Protein AF-A0A9C9GL41-F1 (afdb_monomer)

Foldseek 3Di:
DDDDPVVVVVVVVVVVVVVVVVVPDQPALVSLLCCLVPVPHHDDDCLPDDLVCLLVVLVCCCPPVVSVVPAPPVNSVSNSVVCSVVNPD

Sequence (89 aa):
MKTKPYVLIVFAVIISLLAVNFLNQPRTPAELYKNRCGHCHDLPDLSAYKVHEIDPLIDFMRHHNGAKRIISAQEANVISAYLKKTLFN

Nearest PDB structures (foldseek):
  2fwt-assembly1_A  TM=7.478E-01  e=1.508E+00  Cereibacter sphaeroides

Secondary structure (DSSP, 8-state):
-PPPHHHHHHHHHHHHHHHHHHHTS--SHHHHHHHHHTSSSPPPP-TT--GGGHHHHHHHHHHTSSGGGT--HHHHHHHHHHHHHHHH-

Structure (mmCIF, N/CA/C/O backbone):
data_AF-A0A9C9GL41-F1
#
_entry.id   AF-A0A9C9GL41-F1
#
loop_
_atom_site.group_PDB
_atom_site.id
_atom_site.type_symbol
_atom_site.label_atom_id
_atom_site.label_alt_id
_atom_site.label_comp_id
_atom_site.label_asym_id
_atom_site.label_entity_id
_atom_site.label_seq_id
_atom_site.pdbx_PDB_ins_code
_atom_site.Cartn_x
_atom_site.Cartn_y
_atom_site.Cartn_z
_atom_site.occupancy
_atom_site.B_iso_or_equiv
_atom_site.auth_seq_id
_atom_site.auth_comp_id
_atom_site.auth_asym_id
_atom_site.auth_atom_id
_atom_site.pdbx_PDB_model_num
ATOM 1 N N . MET A 1 1 ? -26.867 10.201 41.295 1.00 65.75 1 MET A N 1
ATOM 2 C CA . MET A 1 1 ? -27.562 9.815 40.042 1.00 65.75 1 MET A CA 1
ATOM 3 C C . MET A 1 1 ? -27.322 8.327 39.798 1.00 65.75 1 MET A C 1
ATOM 5 O O . MET A 1 1 ? -26.166 7.935 39.761 1.00 65.75 1 MET A O 1
ATOM 9 N N . LYS A 1 2 ? -28.364 7.484 39.712 1.00 77.44 2 LYS A N 1
ATOM 10 C CA . LYS A 1 2 ? -28.214 6.055 39.363 1.00 77.44 2 LYS A CA 1
ATOM 11 C C . LYS A 1 2 ? -28.091 5.930 37.842 1.00 77.44 2 LYS A C 1
ATOM 13 O O . LYS A 1 2 ? -29.010 6.325 37.127 1.00 77.44 2 LYS A O 1
ATOM 18 N N . THR A 1 3 ? -26.969 5.416 37.350 1.00 75.19 3 THR A N 1
ATOM 19 C CA . THR A 1 3 ? -26.805 5.073 35.933 1.00 75.19 3 THR A CA 1
ATOM 20 C C . THR A 1 3 ? -27.699 3.884 35.597 1.00 75.19 3 THR A C 1
ATOM 22 O O . THR A 1 3 ? -27.806 2.921 36.356 1.00 75.19 3 THR A O 1
ATOM 25 N N . LYS A 1 4 ? -28.408 3.974 34.473 1.00 87.12 4 LYS A N 1
ATOM 26 C CA . LYS A 1 4 ? -29.308 2.912 34.021 1.00 87.12 4 LYS A CA 1
ATOM 27 C C . LYS A 1 4 ? -28.482 1.809 33.338 1.00 87.12 4 LYS A C 1
ATOM 29 O O . LYS A 1 4 ? -27.552 2.139 32.601 1.00 87.12 4 LYS A O 1
ATOM 34 N N . PRO A 1 5 ? -28.806 0.520 33.538 1.00 85.06 5 PRO A N 1
ATOM 35 C CA . PRO A 1 5 ? -27.959 -0.605 33.121 1.00 85.06 5 PRO A CA 1
ATOM 36 C C . PRO A 1 5 ? -27.680 -0.653 31.610 1.00 85.06 5 PRO A C 1
ATOM 38 O O . PRO A 1 5 ? -26.593 -1.049 31.200 1.00 85.06 5 PRO A O 1
ATOM 41 N N . TYR A 1 6 ? -28.602 -0.168 30.773 1.00 90.56 6 TYR A N 1
ATOM 42 C CA . TYR A 1 6 ? -28.395 -0.101 29.322 1.00 90.56 6 TYR A CA 1
ATOM 43 C C . TYR A 1 6 ? -27.257 0.842 28.908 1.00 90.56 6 TYR A C 1
ATOM 45 O O . TYR A 1 6 ? -26.639 0.626 27.872 1.00 90.56 6 TYR A O 1
ATOM 53 N N . VAL A 1 7 ? -26.941 1.864 29.712 1.00 89.25 7 VAL A N 1
ATOM 54 C CA . VAL A 1 7 ? -25.844 2.796 29.414 1.00 89.25 7 VAL A CA 1
ATOM 55 C C . VAL A 1 7 ? -24.506 2.058 29.463 1.00 89.25 7 VAL A C 1
ATOM 57 O O . VAL A 1 7 ? -23.688 2.215 28.564 1.00 89.25 7 VAL A O 1
ATOM 60 N N . LEU A 1 8 ? -24.312 1.191 30.461 1.00 89.69 8 LEU A N 1
ATOM 61 C CA . LEU A 1 8 ? -23.095 0.385 30.596 1.00 89.69 8 LEU A CA 1
ATOM 62 C C . LEU A 1 8 ? -22.943 -0.621 29.448 1.00 89.69 8 L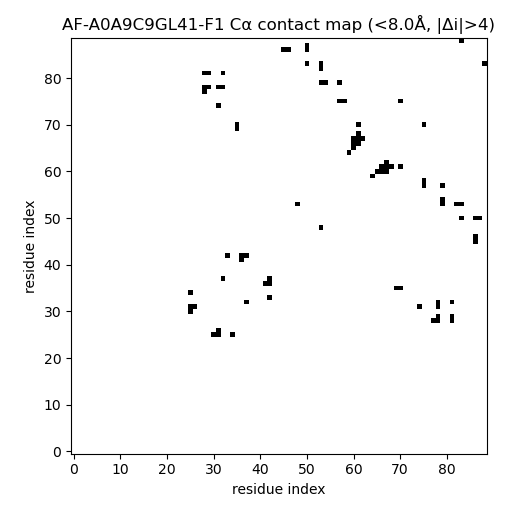EU A C 1
ATOM 64 O O . LEU A 1 8 ? -21.843 -0.785 28.927 1.00 89.69 8 LEU A O 1
ATOM 68 N N . ILE A 1 9 ? -24.045 -1.243 29.016 1.00 92.94 9 ILE A N 1
ATOM 69 C CA . ILE A 1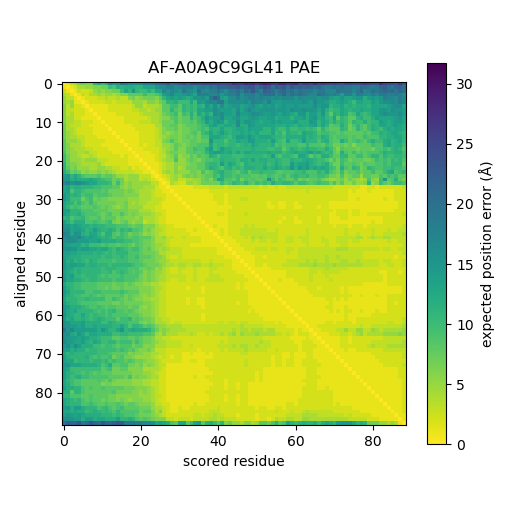 9 ? -24.044 -2.185 27.886 1.00 92.94 9 ILE A CA 1
ATOM 70 C C . ILE A 1 9 ? -23.659 -1.468 26.588 1.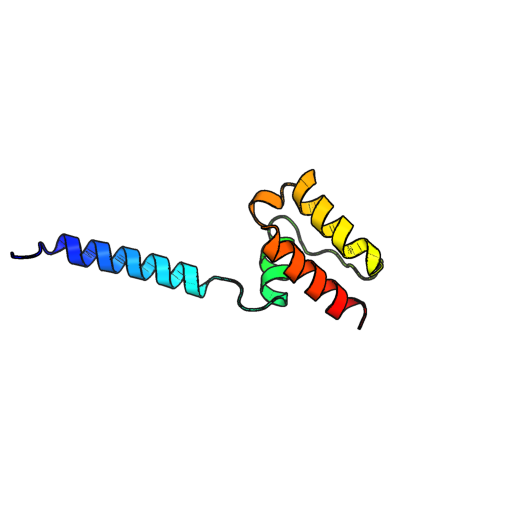00 92.94 9 ILE A C 1
ATOM 72 O O . ILE A 1 9 ? -22.797 -1.949 25.857 1.00 92.94 9 ILE A O 1
ATOM 76 N N . VAL A 1 10 ? -24.246 -0.297 26.316 1.00 93.50 10 VAL A N 1
ATOM 77 C CA . VAL A 1 10 ? -23.919 0.492 25.118 1.00 93.50 10 VAL A CA 1
ATOM 78 C C . VAL A 1 10 ? -22.440 0.884 25.108 1.00 93.50 10 VAL A C 1
ATOM 80 O O . VAL A 1 10 ? -21.777 0.711 24.087 1.00 93.50 10 VAL A O 1
ATOM 83 N N . PHE A 1 11 ? -21.893 1.342 26.239 1.00 94.38 11 PHE A N 1
ATOM 84 C CA . PHE A 1 11 ? -20.463 1.649 26.330 1.00 94.38 11 PHE A CA 1
ATOM 85 C C . PHE A 1 11 ? -19.584 0.422 26.078 1.00 94.38 11 PHE A C 1
ATOM 87 O O . PHE A 1 11 ? -18.623 0.523 25.319 1.00 94.38 11 PHE A O 1
ATOM 94 N N . ALA A 1 12 ? -19.923 -0.732 26.657 1.00 93.06 12 ALA A N 1
ATOM 95 C CA . ALA A 1 12 ? -19.175 -1.965 26.430 1.00 93.06 12 ALA A CA 1
ATOM 96 C C . ALA A 1 12 ? -19.162 -2.35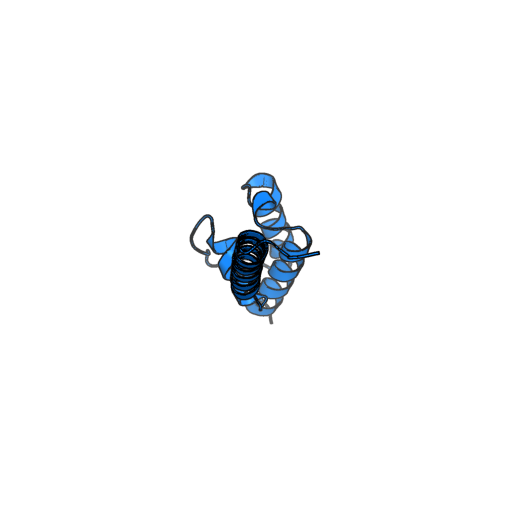6 24.941 1.00 93.06 12 ALA A C 1
ATOM 98 O O . ALA A 1 12 ? -18.097 -2.633 24.398 1.00 93.06 12 ALA A O 1
ATOM 99 N N . VAL A 1 13 ? -20.312 -2.284 24.257 1.00 93.00 13 VAL A N 1
ATOM 100 C CA . VAL A 1 13 ? -20.413 -2.575 22.815 1.00 93.00 13 VAL A CA 1
ATOM 101 C C . VAL A 1 13 ? -19.556 -1.614 21.988 1.00 93.00 13 VAL A C 1
ATOM 103 O O . VAL A 1 13 ? -18.805 -2.059 21.121 1.00 93.00 13 VAL A O 1
ATOM 106 N N . ILE A 1 14 ? -19.616 -0.308 22.266 1.00 94.88 14 ILE A N 1
ATOM 107 C CA . ILE A 1 14 ? -18.814 0.692 21.543 1.00 94.88 14 ILE A CA 1
ATOM 108 C C . ILE A 1 14 ? -17.316 0.433 21.744 1.00 94.88 14 ILE A C 1
ATOM 110 O O . ILE A 1 14 ? -16.562 0.424 20.773 1.00 94.88 14 ILE A O 1
ATOM 114 N N . ILE A 1 15 ? -16.883 0.177 22.982 1.00 93.75 15 ILE A N 1
ATOM 115 C CA . ILE A 1 15 ? -15.477 -0.113 23.292 1.00 93.75 15 ILE A CA 1
ATOM 116 C C . ILE A 1 15 ? -15.013 -1.374 22.556 1.00 93.75 15 ILE A C 1
ATOM 118 O O . ILE A 1 15 ? -13.941 -1.363 21.953 1.00 93.75 15 ILE A O 1
ATOM 122 N N . SER A 1 16 ? -15.822 -2.437 22.542 1.00 92.50 16 SER A N 1
ATOM 123 C CA . SER A 1 16 ? -15.497 -3.664 21.810 1.00 92.50 16 SER A CA 1
ATOM 124 C C . SER A 1 16 ? -15.354 -3.423 20.305 1.00 92.50 16 SER A C 1
ATOM 126 O O . SER A 1 16 ? -14.385 -3.891 19.711 1.00 92.50 16 SER A O 1
ATOM 128 N N . LEU A 1 17 ? -16.260 -2.657 19.686 1.00 92.19 17 LEU A N 1
ATOM 129 C CA . LEU A 1 17 ? -16.177 -2.326 18.257 1.00 92.19 17 LEU A CA 1
ATOM 130 C C . LEU A 1 17 ? -14.921 -1.510 17.926 1.00 92.19 17 LEU A C 1
ATOM 132 O O . LEU A 1 17 ? -14.234 -1.798 16.944 1.00 92.19 17 LEU A O 1
ATOM 136 N N . LEU A 1 18 ? -14.586 -0.525 18.764 1.00 90.56 18 LEU A N 1
ATOM 137 C CA . LEU A 1 18 ? -13.375 0.280 18.597 1.00 90.56 18 LEU A CA 1
ATOM 138 C C . LEU A 1 18 ? -12.104 -0.562 18.763 1.00 90.56 18 LEU A C 1
ATOM 140 O O . LEU A 1 18 ? -11.178 -0.419 17.967 1.00 90.56 18 LEU A O 1
ATOM 144 N N . ALA A 1 19 ? -12.071 -1.468 19.744 1.00 89.88 19 ALA A N 1
ATOM 145 C CA . ALA A 1 19 ? -10.939 -2.364 19.968 1.00 89.88 19 ALA A CA 1
ATOM 146 C C . ALA A 1 19 ? -10.720 -3.316 18.783 1.00 89.88 19 ALA A C 1
ATOM 148 O O . ALA A 1 19 ? -9.592 -3.463 18.319 1.00 89.88 19 ALA A O 1
ATOM 149 N N . VAL A 1 20 ? -11.790 -3.912 18.245 1.00 85.69 20 VAL A N 1
ATOM 150 C CA . VAL A 1 20 ? -11.708 -4.771 17.051 1.00 85.69 20 VAL A CA 1
ATOM 151 C C . VAL A 1 20 ? -11.190 -3.982 15.849 1.00 85.69 20 VAL A C 1
ATOM 153 O O . VAL A 1 20 ? -10.285 -4.443 15.155 1.00 85.69 20 VAL A O 1
ATOM 156 N N . ASN A 1 21 ? -11.709 -2.772 15.623 1.00 85.19 21 ASN A N 1
ATOM 157 C CA . ASN A 1 21 ? -11.243 -1.924 14.528 1.00 85.19 21 ASN A CA 1
ATOM 158 C C . ASN A 1 21 ? -9.758 -1.560 14.677 1.00 85.19 21 ASN A C 1
ATOM 160 O O . ASN A 1 21 ? -9.012 -1.624 13.705 1.00 85.19 21 ASN A O 1
ATOM 164 N N . PHE A 1 22 ? -9.318 -1.229 15.894 1.00 83.94 22 PHE A N 1
ATOM 165 C CA . PHE A 1 22 ? -7.920 -0.916 16.188 1.00 83.94 22 PHE A CA 1
ATOM 166 C C . PHE A 1 22 ? -6.998 -2.120 15.964 1.00 83.94 22 PHE A C 1
ATOM 168 O O . PHE A 1 22 ? -5.930 -1.991 15.368 1.00 83.94 22 PHE A O 1
ATOM 175 N N . LEU A 1 23 ? -7.421 -3.311 16.394 1.00 80.44 23 LEU A N 1
ATOM 176 C CA . LEU A 1 23 ? -6.645 -4.536 16.215 1.00 80.44 23 LEU A CA 1
ATOM 177 C C . LEU A 1 23 ? -6.502 -4.943 14.742 1.00 80.44 23 LEU A C 1
ATOM 179 O O . LEU A 1 23 ? -5.478 -5.534 14.405 1.00 80.44 23 LEU A O 1
ATOM 183 N N . ASN A 1 24 ? -7.475 -4.592 13.894 1.00 79.94 24 ASN A N 1
ATOM 184 C CA . ASN A 1 24 ? -7.510 -4.918 12.465 1.00 79.94 24 ASN A CA 1
ATOM 185 C C . ASN A 1 24 ? -6.784 -3.906 11.559 1.00 79.94 24 ASN A C 1
ATOM 187 O O . ASN A 1 24 ? -6.783 -4.079 10.337 1.00 79.94 24 ASN A O 1
ATOM 191 N N . GLN A 1 25 ? -6.177 -2.849 12.109 1.00 81.81 25 GLN A N 1
ATOM 192 C CA . GLN A 1 25 ? -5.384 -1.924 11.299 1.00 81.81 25 GLN A CA 1
ATOM 193 C C . GLN A 1 25 ? -4.035 -2.547 10.902 1.00 81.81 25 GLN A C 1
ATOM 195 O O . GLN A 1 25 ? -3.395 -3.194 11.735 1.00 81.81 25 GLN A O 1
ATOM 200 N N . PRO A 1 26 ? -3.572 -2.341 9.654 1.00 84.00 26 PRO A N 1
ATOM 201 C CA . PRO A 1 26 ? -2.255 -2.800 9.227 1.00 84.00 26 PRO A CA 1
ATOM 202 C C . PRO A 1 26 ? -1.165 -2.125 10.069 1.00 84.00 26 PRO A C 1
ATOM 204 O O . PRO A 1 26 ? -1.113 -0.897 10.157 1.00 84.00 26 PRO A O 1
ATOM 207 N N . ARG A 1 27 ? -0.296 -2.927 10.695 1.00 88.06 27 ARG A N 1
ATOM 208 C CA . ARG A 1 27 ? 0.740 -2.449 11.629 1.00 88.06 27 ARG A CA 1
ATOM 209 C C . ARG A 1 27 ? 2.079 -2.221 10.947 1.00 88.06 27 ARG A C 1
ATOM 211 O O . ARG A 1 27 ? 2.927 -1.511 11.483 1.00 88.06 27 ARG A O 1
ATOM 218 N N . THR A 1 28 ? 2.279 -2.819 9.774 1.00 95.56 28 THR A N 1
ATOM 219 C CA . THR A 1 28 ? 3.518 -2.696 8.999 1.00 95.56 28 THR A CA 1
ATOM 220 C C . THR A 1 28 ? 3.262 -2.147 7.594 1.00 95.56 28 THR A C 1
ATOM 222 O O . THR A 1 28 ? 2.168 -2.326 7.053 1.00 95.56 28 THR A O 1
ATOM 225 N N . PRO A 1 29 ? 4.269 -1.530 6.944 1.00 97.06 29 PRO A N 1
ATOM 226 C CA . PRO A 1 29 ? 4.143 -1.114 5.547 1.00 97.06 29 PRO A CA 1
ATOM 227 C C . PRO A 1 29 ? 3.822 -2.272 4.588 1.00 97.06 29 PRO A C 1
ATOM 229 O O . PRO A 1 29 ? 3.076 -2.079 3.633 1.00 97.06 29 PRO A O 1
ATOM 232 N N . ALA A 1 30 ? 4.322 -3.481 4.870 1.00 96.88 30 ALA A N 1
ATOM 233 C CA . ALA A 1 30 ? 4.043 -4.673 4.069 1.00 96.88 30 ALA A CA 1
ATOM 234 C C . ALA A 1 30 ? 2.577 -5.120 4.189 1.00 96.88 30 ALA A C 1
ATOM 236 O O . ALA A 1 30 ? 1.926 -5.416 3.187 1.00 96.88 30 ALA A O 1
ATOM 237 N N . GLU A 1 31 ? 2.032 -5.123 5.409 1.00 96.19 31 GLU A N 1
ATOM 238 C CA . GLU A 1 31 ? 0.609 -5.389 5.644 1.00 96.19 31 GLU A CA 1
ATOM 239 C C . GLU A 1 31 ? -0.272 -4.307 5.027 1.00 96.19 31 GLU A C 1
ATOM 241 O O . GLU A 1 31 ? -1.296 -4.629 4.428 1.00 96.19 31 GLU A O 1
ATOM 246 N N . LEU A 1 32 ? 0.130 -3.036 5.138 1.00 96.56 32 LEU A N 1
ATOM 247 C CA . LEU A 1 32 ? -0.586 -1.920 4.530 1.00 96.56 32 LEU A CA 1
ATOM 248 C C . LEU A 1 32 ? -0.645 -2.083 3.008 1.00 96.56 32 LEU A C 1
ATOM 250 O O . LEU A 1 32 ? -1.731 -2.009 2.439 1.00 96.56 32 LEU A O 1
ATOM 254 N N . TYR A 1 33 ? 0.490 -2.371 2.364 1.00 97.44 33 TYR A N 1
ATOM 255 C CA . TYR A 1 33 ? 0.546 -2.661 0.931 1.00 97.44 33 TYR A CA 1
ATOM 256 C C . TYR A 1 33 ? -0.375 -3.827 0.561 1.00 97.44 33 TYR A C 1
ATOM 258 O O . TYR A 1 33 ? -1.253 -3.668 -0.286 1.00 97.44 33 TYR A O 1
ATOM 266 N N . LYS A 1 34 ? -0.244 -4.972 1.242 1.00 96.75 34 LYS A N 1
ATOM 267 C CA . LYS A 1 34 ? -1.038 -6.167 0.933 1.00 96.75 34 LYS A CA 1
ATOM 268 C C . LYS A 1 34 ? -2.539 -5.940 1.119 1.00 96.75 34 LYS A C 1
ATOM 270 O O . LYS A 1 34 ? -3.322 -6.337 0.264 1.00 96.75 34 LYS A O 1
ATOM 275 N N . ASN A 1 35 ? -2.938 -5.300 2.215 1.00 95.44 35 ASN A N 1
ATOM 276 C CA . ASN A 1 35 ? -4.342 -5.051 2.532 1.00 95.44 35 ASN A CA 1
ATOM 277 C C . ASN A 1 35 ? -4.968 -4.048 1.553 1.00 95.44 35 ASN A C 1
ATOM 279 O O . ASN A 1 35 ? -6.058 -4.285 1.039 1.00 95.44 35 ASN A O 1
ATOM 283 N N . ARG A 1 36 ? -4.271 -2.941 1.266 1.00 95.38 36 ARG A N 1
ATOM 284 C CA . ARG A 1 36 ? -4.813 -1.871 0.425 1.00 95.38 36 ARG A CA 1
ATOM 285 C C . ARG A 1 36 ? -4.744 -2.185 -1.062 1.00 95.38 36 ARG A C 1
ATOM 287 O O . ARG A 1 36 ? -5.758 -2.080 -1.746 1.00 95.38 36 ARG A O 1
ATOM 294 N N . CYS A 1 37 ? -3.572 -2.564 -1.566 1.00 96.31 37 CYS A N 1
ATOM 295 C CA . CYS A 1 37 ? -3.384 -2.824 -2.992 1.00 96.31 37 CYS A CA 1
ATOM 296 C C . CYS A 1 37 ? -4.019 -4.154 -3.424 1.00 96.31 37 CYS A C 1
ATOM 298 O O . CYS A 1 37 ? -4.394 -4.279 -4.582 1.00 96.31 37 CYS A O 1
ATOM 300 N N . GLY A 1 38 ? -4.204 -5.105 -2.499 1.00 95.94 38 GLY A N 1
ATOM 301 C CA . GLY A 1 38 ? -4.893 -6.376 -2.749 1.00 95.94 38 GLY A CA 1
ATOM 302 C C . GLY A 1 38 ? -6.418 -6.317 -2.602 1.00 95.94 38 GLY A C 1
ATOM 303 O O . GLY A 1 38 ? -7.076 -7.348 -2.668 1.00 95.94 38 GLY A O 1
ATOM 304 N N . HIS A 1 39 ? -6.999 -5.140 -2.340 1.00 94.81 39 HIS A N 1
ATOM 305 C CA . HIS A 1 39 ? -8.435 -5.019 -2.066 1.00 94.81 39 HIS A CA 1
ATOM 306 C C . HIS A 1 39 ? -9.306 -5.216 -3.313 1.00 94.81 39 HIS A C 1
ATOM 308 O O . HIS A 1 39 ? -10.386 -5.793 -3.228 1.00 94.81 39 HIS A O 1
ATOM 314 N N . CYS A 1 40 ? -8.859 -4.695 -4.458 1.00 94.19 40 CYS A N 1
ATOM 315 C CA . CYS A 1 40 ? -9.647 -4.686 -5.692 1.00 94.19 40 CYS A CA 1
ATOM 316 C C . CYS A 1 40 ? -9.273 -5.824 -6.649 1.00 94.19 40 CYS A C 1
ATOM 318 O O . CYS A 1 40 ? -10.106 -6.252 -7.443 1.00 94.19 40 CYS A O 1
ATOM 320 N N . HIS A 1 41 ? -8.021 -6.271 -6.612 1.00 94.12 41 HIS A N 1
ATOM 321 C CA . HIS A 1 41 ? -7.469 -7.302 -7.483 1.00 94.12 41 HIS A CA 1
ATOM 322 C C . HIS A 1 41 ? -6.233 -7.924 -6.826 1.00 94.12 41 HIS A C 1
ATOM 324 O O . HIS A 1 41 ? -5.677 -7.360 -5.880 1.00 94.12 41 HIS A O 1
ATOM 330 N N . ASP A 1 42 ? -5.776 -9.055 -7.359 1.00 96.69 42 ASP A N 1
ATOM 331 C CA . ASP A 1 42 ? -4.521 -9.668 -6.931 1.00 96.69 42 ASP A CA 1
ATOM 332 C C . ASP A 1 42 ? -3.329 -8.747 -7.206 1.00 96.69 42 ASP A C 1
ATOM 334 O O . ASP A 1 42 ? -3.310 -7.979 -8.172 1.00 96.69 42 ASP A O 1
ATOM 338 N N . LEU A 1 43 ? -2.319 -8.811 -6.339 1.00 96.38 43 LEU A N 1
ATOM 339 C CA . LEU A 1 43 ? -1.128 -7.979 -6.474 1.00 96.38 43 LEU A CA 1
ATOM 340 C C . LEU A 1 43 ? -0.325 -8.413 -7.711 1.00 96.38 43 LEU A C 1
ATOM 342 O O . LEU A 1 43 ? 0.053 -9.585 -7.790 1.00 96.38 43 LEU A O 1
ATOM 346 N N . PRO A 1 44 ? -0.046 -7.501 -8.659 1.00 93.94 44 PRO A N 1
ATOM 347 C CA . PRO A 1 44 ? 0.735 -7.836 -9.841 1.00 93.94 44 PRO A CA 1
ATOM 348 C C . PRO A 1 44 ? 2.210 -8.040 -9.484 1.00 93.94 44 PRO A C 1
ATOM 350 O O . PRO A 1 44 ? 2.695 -7.548 -8.461 1.00 93.94 44 PRO A O 1
ATOM 353 N N . ASP 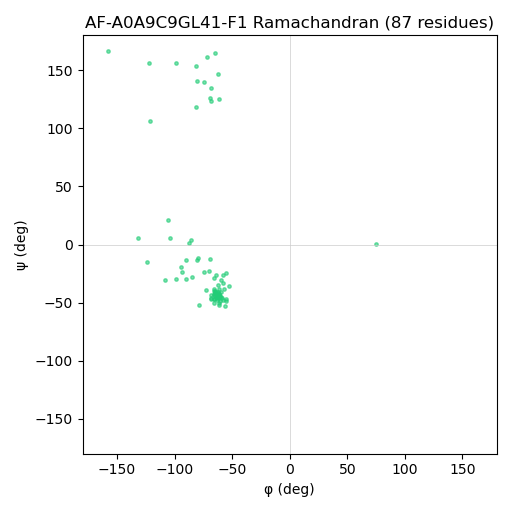A 1 45 ? 2.941 -8.712 -10.372 1.00 95.00 45 ASP A N 1
ATOM 354 C CA . ASP A 1 45 ? 4.398 -8.649 -10.345 1.00 95.00 45 ASP A CA 1
ATOM 355 C C . ASP A 1 45 ? 4.856 -7.244 -10.763 1.00 95.00 45 ASP A C 1
ATOM 357 O O . ASP A 1 45 ? 4.464 -6.725 -11.810 1.00 95.00 45 ASP A O 1
ATOM 361 N N . LEU A 1 46 ? 5.679 -6.625 -9.918 1.00 95.88 46 LEU A N 1
ATOM 362 C CA . LEU A 1 46 ? 6.214 -5.282 -10.124 1.00 95.88 46 LEU A CA 1
ATOM 363 C C . LEU A 1 46 ? 7.681 -5.293 -10.578 1.00 95.88 46 LEU A C 1
ATOM 365 O O . LEU A 1 46 ? 8.273 -4.225 -10.713 1.00 95.88 46 LEU A O 1
ATOM 369 N N . SER A 1 47 ? 8.269 -6.467 -10.836 1.00 93.44 47 SER A N 1
ATOM 370 C CA . SER A 1 47 ? 9.682 -6.628 -11.214 1.00 93.44 47 SER A CA 1
ATOM 371 C C . SER A 1 47 ? 10.091 -5.867 -12.485 1.00 93.44 47 SER A C 1
ATOM 373 O O . SER A 1 47 ? 11.250 -5.485 -12.629 1.00 93.44 47 SER A O 1
ATOM 375 N N . ALA A 1 48 ? 9.145 -5.609 -13.393 1.00 94.50 48 ALA A N 1
ATOM 376 C CA . ALA A 1 48 ? 9.379 -4.864 -14.631 1.00 94.50 48 ALA A CA 1
ATOM 377 C C . ALA A 1 48 ? 9.386 -3.332 -14.454 1.00 94.50 48 ALA A C 1
ATOM 379 O O . ALA A 1 48 ? 9.804 -2.619 -15.368 1.00 94.50 48 ALA A O 1
ATOM 380 N N . TYR A 1 49 ? 8.921 -2.820 -13.310 1.00 96.06 49 TYR A N 1
ATOM 381 C CA . TYR A 1 49 ? 8.884 -1.384 -13.036 1.00 96.06 49 TYR A CA 1
ATOM 382 C C . TYR A 1 49 ? 10.244 -0.868 -12.571 1.00 96.06 49 TYR A C 1
ATOM 384 O O . TYR A 1 49 ? 11.040 -1.574 -11.955 1.00 96.06 49 TYR A O 1
ATOM 392 N N . LYS A 1 50 ? 10.488 0.418 -12.809 1.00 97.50 50 LYS A N 1
ATOM 393 C CA . LYS A 1 50 ? 11.643 1.168 -12.316 1.00 97.50 50 LYS A CA 1
ATOM 394 C C . LYS A 1 50 ? 11.265 1.976 -11.082 1.00 97.50 50 LYS A C 1
ATOM 396 O O . LYS A 1 50 ? 10.126 2.400 -10.900 1.00 97.50 50 LYS A O 1
ATOM 401 N N . VAL A 1 51 ? 12.266 2.297 -10.264 1.00 96.94 51 VAL A N 1
ATOM 402 C CA . VAL A 1 51 ? 12.086 3.046 -9.008 1.00 96.94 51 VAL A CA 1
ATOM 403 C C . VAL A 1 51 ? 11.323 4.371 -9.163 1.00 96.94 51 VAL A C 1
ATOM 405 O O . VAL A 1 51 ? 10.531 4.725 -8.290 1.00 96.94 51 VAL A O 1
ATOM 408 N N . HIS A 1 52 ? 11.510 5.089 -10.275 1.00 97.19 52 HIS A N 1
ATOM 409 C CA . HIS A 1 52 ? 10.833 6.364 -10.541 1.00 97.19 52 HIS A CA 1
ATOM 410 C C . HIS A 1 52 ? 9.389 6.206 -11.043 1.00 97.19 52 HIS A C 1
ATOM 412 O O . HIS A 1 52 ? 8.652 7.187 -11.078 1.00 97.19 52 HIS A O 1
ATOM 418 N N . GLU A 1 53 ? 8.969 4.993 -11.404 1.00 98.25 53 GLU A N 1
ATOM 419 C CA . GLU A 1 53 ? 7.619 4.698 -11.902 1.00 98.25 53 GLU A CA 1
ATOM 420 C C . GLU A 1 53 ? 6.649 4.334 -10.769 1.00 98.25 53 GLU A C 1
ATOM 422 O O . GLU A 1 53 ? 5.435 4.364 -10.963 1.00 98.25 53 GLU A O 1
ATOM 427 N N . ILE A 1 54 ? 7.160 4.053 -9.564 1.00 98.00 54 ILE A N 1
ATOM 428 C CA . ILE A 1 54 ? 6.338 3.626 -8.425 1.00 98.00 54 ILE A CA 1
ATOM 429 C C . ILE A 1 54 ? 5.386 4.725 -7.940 1.00 98.00 54 ILE A C 1
ATOM 431 O O . ILE A 1 54 ? 4.207 4.446 -7.742 1.00 98.00 54 ILE A O 1
ATOM 435 N N . ASP A 1 55 ? 5.845 5.969 -7.760 1.00 98.06 55 ASP A N 1
ATOM 436 C CA . ASP A 1 55 ? 4.934 7.029 -7.292 1.00 98.06 55 ASP A CA 1
ATOM 437 C C . ASP A 1 55 ? 3.838 7.339 -8.322 1.00 98.06 55 ASP A C 1
ATOM 439 O O . ASP A 1 55 ? 2.669 7.354 -7.929 1.00 98.06 55 ASP A O 1
ATOM 443 N N . PRO A 1 56 ? 4.152 7.507 -9.627 1.00 98.19 56 PRO A N 1
ATOM 444 C CA . PRO A 1 56 ? 3.124 7.656 -10.654 1.00 98.19 56 PRO A CA 1
ATOM 445 C C . PRO A 1 56 ? 2.137 6.487 -10.698 1.00 98.19 56 PRO A C 1
ATOM 447 O O . PRO A 1 56 ? 0.944 6.714 -10.871 1.00 98.19 56 PRO A O 1
ATOM 450 N N . LEU A 1 57 ? 2.603 5.247 -10.507 1.00 97.06 57 LEU A N 1
ATOM 451 C CA . LEU A 1 57 ? 1.738 4.067 -10.465 1.00 97.06 57 LEU A CA 1
ATOM 452 C C . LEU A 1 57 ? 0.730 4.148 -9.310 1.00 97.06 57 LEU A C 1
ATOM 454 O O . LEU A 1 57 ? -0.470 3.957 -9.519 1.00 97.06 57 LEU A O 1
ATOM 458 N N . ILE A 1 58 ? 1.198 4.440 -8.093 1.00 96.94 58 ILE A N 1
ATOM 459 C CA . ILE A 1 58 ? 0.324 4.548 -6.917 1.00 96.94 58 ILE A CA 1
ATOM 460 C C . ILE A 1 58 ? -0.646 5.723 -7.064 1.00 96.94 58 ILE A C 1
ATOM 462 O O . ILE A 1 58 ? -1.827 5.592 -6.729 1.00 96.94 58 ILE A O 1
ATOM 466 N N . ASP A 1 59 ? -0.186 6.853 -7.600 1.00 97.69 59 ASP A N 1
ATOM 467 C CA . ASP A 1 59 ? -1.044 8.011 -7.835 1.00 97.69 59 ASP A CA 1
ATOM 468 C C . ASP A 1 59 ? -2.115 7.720 -8.896 1.00 97.69 59 ASP A C 1
ATOM 470 O O . ASP A 1 59 ? -3.302 7.977 -8.670 1.00 97.69 59 ASP A O 1
ATOM 474 N N . PHE A 1 60 ? -1.731 7.057 -9.992 1.00 97.19 60 PHE A N 1
ATOM 475 C CA . PHE A 1 60 ? -2.658 6.604 -11.025 1.00 97.19 60 PHE A CA 1
ATOM 476 C C . PHE A 1 60 ? -3.733 5.680 -10.444 1.00 97.19 60 PHE A C 1
ATOM 478 O O . PHE A 1 60 ? -4.928 5.906 -10.649 1.00 97.19 60 PHE A O 1
ATOM 485 N N . MET A 1 61 ? -3.338 4.689 -9.638 1.00 96.62 61 MET A N 1
ATOM 486 C CA . MET A 1 61 ? -4.294 3.791 -8.989 1.00 96.62 61 MET A CA 1
ATOM 487 C C . MET A 1 61 ? -5.276 4.547 -8.086 1.00 96.62 61 MET A C 1
ATOM 489 O O . MET A 1 61 ? -6.480 4.267 -8.086 1.00 96.62 61 MET A O 1
ATOM 493 N N . ARG A 1 62 ? -4.790 5.545 -7.338 1.00 96.88 62 ARG A N 1
ATOM 494 C CA . ARG A 1 62 ? -5.632 6.361 -6.455 1.00 96.88 62 ARG A CA 1
ATOM 495 C C . ARG A 1 62 ? -6.630 7.200 -7.237 1.00 96.88 62 ARG A C 1
ATOM 497 O O . ARG A 1 62 ? -7.818 7.178 -6.911 1.00 96.88 62 ARG A O 1
ATOM 504 N N . HIS A 1 63 ? -6.163 7.933 -8.238 1.00 96.62 63 HIS A N 1
ATOM 505 C CA . HIS A 1 63 ? -6.952 8.972 -8.889 1.00 96.62 63 HIS A CA 1
ATOM 506 C C . HIS A 1 63 ? -7.773 8.473 -10.081 1.00 96.62 63 HIS A C 1
ATOM 508 O O . HIS A 1 63 ? -8.864 8.996 -10.304 1.00 96.62 63 HIS A O 1
ATOM 514 N N . HIS A 1 64 ? -7.307 7.440 -10.786 1.00 94.75 64 HIS A N 1
ATOM 515 C CA . HIS A 1 64 ? -7.955 6.929 -11.996 1.00 94.75 64 HIS A CA 1
ATOM 516 C C . HIS A 1 64 ? -8.640 5.572 -11.797 1.00 94.75 64 HIS A C 1
ATOM 518 O O . HIS A 1 64 ? -9.695 5.349 -12.384 1.00 94.75 64 HIS A O 1
ATOM 524 N N . ASN A 1 65 ? -8.135 4.717 -10.899 1.00 92.00 65 ASN A N 1
ATOM 525 C CA . ASN A 1 65 ? -8.704 3.378 -10.659 1.00 92.00 65 ASN A CA 1
ATOM 526 C C . ASN A 1 65 ? -9.496 3.273 -9.342 1.00 92.00 65 ASN A C 1
ATOM 528 O O . ASN A 1 65 ? -9.705 2.189 -8.801 1.00 92.00 65 ASN A O 1
ATOM 532 N N . GLY A 1 66 ? -9.948 4.408 -8.800 1.00 91.88 66 GLY A N 1
ATOM 533 C CA . GLY A 1 66 ? -10.860 4.455 -7.652 1.00 91.88 66 GLY A CA 1
ATOM 534 C C . GLY A 1 66 ? -10.232 4.141 -6.288 1.00 91.88 66 GLY A C 1
ATOM 535 O O . GLY A 1 66 ? -10.934 4.214 -5.272 1.00 91.88 66 GLY A O 1
ATOM 536 N N . ALA A 1 67 ? -8.924 3.865 -6.214 1.00 95.62 67 ALA A N 1
ATOM 537 C CA . ALA A 1 67 ? -8.279 3.477 -4.959 1.00 95.62 67 ALA A CA 1
ATOM 538 C C . ALA A 1 67 ? -8.196 4.625 -3.936 1.00 95.62 67 ALA A C 1
ATOM 540 O O . ALA A 1 67 ? -7.994 4.372 -2.751 1.00 95.62 67 ALA A O 1
ATOM 541 N N . LYS A 1 68 ? -8.449 5.885 -4.327 1.00 96.44 68 LYS A N 1
ATOM 542 C CA . LYS A 1 68 ? -8.538 7.030 -3.397 1.00 96.44 68 LYS A CA 1
ATOM 543 C C . LYS A 1 68 ? -9.564 6.823 -2.275 1.00 96.44 68 LYS A C 1
ATOM 545 O O . LYS A 1 68 ? -9.423 7.426 -1.216 1.00 96.44 68 LYS A O 1
ATOM 550 N N . ARG A 1 69 ? -10.582 5.976 -2.480 1.00 95.00 69 ARG A N 1
ATOM 551 C CA . ARG A 1 69 ? -11.585 5.647 -1.449 1.00 95.00 69 ARG A CA 1
ATOM 552 C C . ARG A 1 69 ? -11.037 4.794 -0.303 1.00 95.00 69 ARG A C 1
ATOM 554 O O . ARG A 1 69 ? -11.635 4.788 0.766 1.00 95.00 69 ARG A O 1
ATOM 561 N N . ILE A 1 70 ? -9.948 4.066 -0.540 1.00 94.88 70 ILE A N 1
ATOM 562 C CA . ILE A 1 70 ? -9.376 3.094 0.402 1.00 94.88 70 ILE A CA 1
ATOM 563 C C . ILE A 1 70 ? -7.901 3.367 0.731 1.00 94.88 70 ILE A C 1
ATOM 565 O O . ILE A 1 70 ? -7.402 2.822 1.708 1.00 94.88 70 ILE A O 1
ATOM 569 N N . ILE A 1 71 ? -7.217 4.210 -0.053 1.00 95.94 71 ILE A N 1
ATOM 570 C CA . ILE A 1 71 ? -5.823 4.625 0.139 1.00 95.94 71 ILE A CA 1
ATOM 571 C C . ILE A 1 71 ? -5.766 6.148 0.285 1.00 95.94 71 ILE A C 1
ATOM 573 O O . ILE A 1 71 ? -5.881 6.913 -0.687 1.00 95.94 71 ILE A O 1
ATOM 577 N N . SER A 1 72 ? -5.539 6.598 1.517 1.00 96.56 72 SER A N 1
ATOM 578 C CA . SER A 1 72 ? -5.251 8.000 1.825 1.00 96.56 72 SER A CA 1
ATOM 579 C C . SER A 1 72 ? -3.916 8.456 1.215 1.00 96.56 72 SER A C 1
ATOM 581 O O . SER A 1 72 ? -3.084 7.648 0.809 1.00 96.56 72 SER A O 1
ATOM 583 N N . ALA A 1 73 ? -3.683 9.771 1.149 1.00 97.38 73 ALA A N 1
ATOM 584 C CA . ALA A 1 73 ? -2.411 10.306 0.646 1.00 97.38 73 ALA A CA 1
AT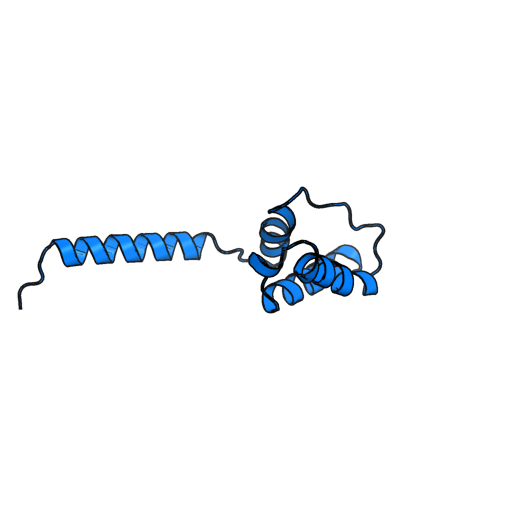OM 585 C C . ALA A 1 73 ? -1.217 9.884 1.522 1.00 97.38 73 ALA A C 1
ATOM 587 O O . ALA A 1 73 ? -0.135 9.608 1.016 1.00 97.38 73 ALA A O 1
ATOM 588 N N . GLN A 1 74 ? -1.425 9.782 2.836 1.00 97.31 74 GLN A N 1
ATOM 589 C CA . GLN A 1 74 ? -0.392 9.332 3.763 1.00 97.31 74 GLN A CA 1
ATOM 590 C C . GLN A 1 74 ? -0.056 7.850 3.558 1.00 97.31 74 GLN A C 1
ATOM 592 O O . GLN A 1 74 ? 1.119 7.502 3.466 1.00 97.31 74 GLN A O 1
ATOM 597 N N . GLU A 1 75 ? -1.068 6.985 3.443 1.00 97.44 75 GLU A N 1
ATOM 598 C CA . GLU A 1 75 ? -0.853 5.561 3.152 1.00 97.44 75 GLU A CA 1
ATOM 599 C C . GLU A 1 75 ? -0.157 5.367 1.800 1.00 97.44 75 GLU A C 1
ATOM 601 O O . GLU A 1 75 ? 0.734 4.529 1.700 1.00 97.44 75 GLU A O 1
ATOM 606 N N . ALA A 1 76 ? -0.499 6.177 0.791 1.00 98.12 76 ALA A N 1
ATOM 607 C CA . ALA A 1 76 ? 0.159 6.158 -0.515 1.00 98.12 76 ALA A CA 1
ATOM 608 C C . ALA A 1 76 ? 1.675 6.364 -0.393 1.00 98.12 76 ALA A C 1
ATOM 610 O O . ALA A 1 76 ? 2.448 5.582 -0.939 1.00 98.12 76 ALA A O 1
ATOM 611 N N . ASN A 1 77 ? 2.101 7.356 0.395 1.00 98.19 77 ASN A N 1
ATOM 612 C CA . ASN A 1 77 ? 3.519 7.633 0.624 1.00 98.19 77 ASN A CA 1
ATOM 613 C C . ASN A 1 77 ? 4.232 6.462 1.320 1.00 98.19 77 ASN A C 1
ATOM 615 O O . ASN A 1 77 ? 5.352 6.110 0.950 1.00 98.19 77 ASN A O 1
ATOM 619 N N . VAL A 1 78 ? 3.581 5.836 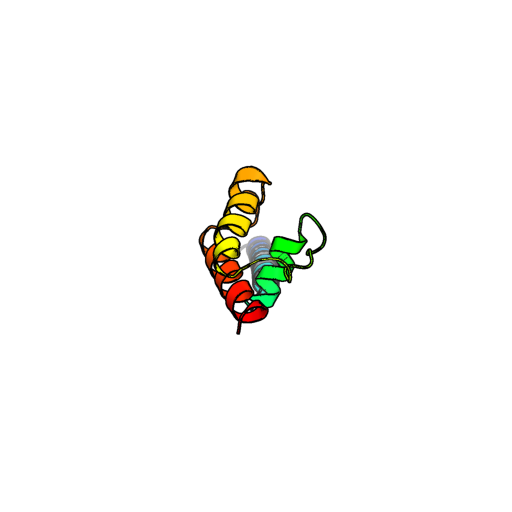2.308 1.00 98.31 78 VAL A N 1
ATOM 620 C CA . VAL A 1 78 ? 4.132 4.668 3.018 1.00 98.31 78 VAL A CA 1
ATOM 621 C C . VAL A 1 78 ? 4.271 3.470 2.076 1.00 98.31 78 VAL A C 1
ATOM 623 O O . VAL A 1 78 ? 5.311 2.812 2.078 1.00 98.31 78 VAL A O 1
ATOM 626 N N . ILE A 1 79 ? 3.254 3.209 1.249 1.00 98.38 79 ILE A N 1
ATOM 627 C CA . ILE A 1 79 ? 3.261 2.122 0.261 1.00 98.38 79 ILE A CA 1
ATOM 628 C C . ILE A 1 79 ? 4.355 2.354 -0.785 1.00 98.38 79 ILE A C 1
ATOM 630 O O . ILE A 1 79 ? 5.154 1.453 -1.031 1.00 98.38 79 ILE A O 1
ATOM 634 N N . SER A 1 80 ? 4.446 3.562 -1.347 1.00 98.19 80 SER A N 1
ATOM 635 C CA . SER A 1 80 ? 5.506 3.934 -2.290 1.00 98.19 80 SER A CA 1
ATOM 636 C C . SER A 1 80 ? 6.899 3.705 -1.706 1.00 98.19 80 SER A C 1
ATOM 638 O O . SER A 1 80 ? 7.745 3.074 -2.340 1.00 98.19 80 SER A O 1
ATOM 640 N N . ALA A 1 81 ? 7.149 4.181 -0.482 1.00 98.06 81 ALA A N 1
ATOM 641 C CA . ALA A 1 81 ? 8.439 4.003 0.181 1.00 98.06 81 ALA A CA 1
ATOM 642 C C . ALA A 1 81 ? 8.763 2.521 0.429 1.00 98.06 81 ALA A C 1
ATOM 644 O O . ALA A 1 81 ? 9.900 2.095 0.220 1.00 98.06 81 ALA A O 1
ATOM 645 N N . TYR A 1 82 ? 7.766 1.732 0.841 1.00 98.00 82 TYR A N 1
ATOM 646 C CA . TYR A 1 82 ? 7.905 0.290 1.025 1.00 98.00 82 TYR A CA 1
ATOM 647 C C . TYR A 1 82 ? 8.269 -0.420 -0.281 1.00 98.00 82 TYR A C 1
ATOM 649 O O . TYR A 1 82 ? 9.283 -1.112 -0.325 1.00 98.00 82 TYR A O 1
ATOM 657 N N . LEU A 1 83 ? 7.508 -0.191 -1.355 1.00 97.81 83 LEU A N 1
ATOM 658 C CA . LEU A 1 83 ? 7.759 -0.804 -2.660 1.00 97.81 83 LEU A CA 1
ATOM 659 C C . LEU A 1 83 ? 9.147 -0.458 -3.188 1.00 97.81 83 LEU A C 1
ATOM 661 O O . LEU A 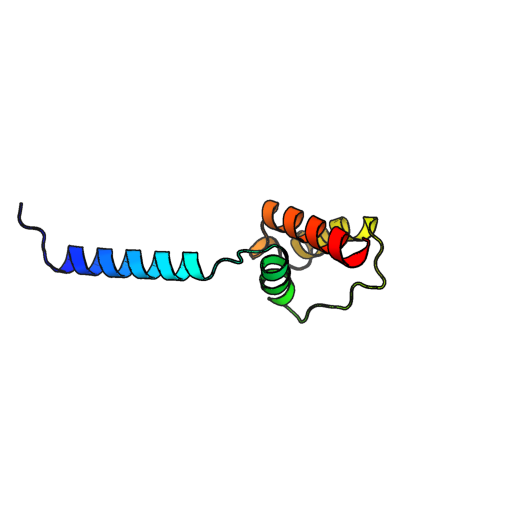1 83 ? 9.884 -1.346 -3.603 1.00 97.81 83 LEU A O 1
ATOM 665 N N . LYS A 1 84 ? 9.546 0.815 -3.108 1.00 97.44 84 LYS A N 1
ATOM 666 C CA . LYS A 1 84 ? 10.876 1.232 -3.559 1.00 97.44 84 LYS A CA 1
ATOM 667 C C . LYS A 1 84 ? 11.993 0.548 -2.773 1.00 97.44 84 LYS A C 1
ATOM 669 O O . LYS A 1 84 ? 12.972 0.105 -3.363 1.00 97.44 84 LYS A O 1
ATOM 674 N N . LYS A 1 85 ? 11.834 0.442 -1.449 1.00 97.12 85 LYS A N 1
ATOM 675 C CA . LYS A 1 85 ? 12.801 -0.240 -0.585 1.00 97.12 85 LYS A CA 1
ATOM 676 C C . LYS A 1 85 ? 12.872 -1.739 -0.872 1.00 97.12 85 LYS A C 1
ATOM 678 O O . LYS A 1 85 ? 13.951 -2.294 -0.774 1.00 97.12 85 LYS A O 1
ATOM 683 N N . THR A 1 86 ? 11.751 -2.392 -1.161 1.00 96.12 86 THR A N 1
ATOM 684 C CA . THR A 1 86 ? 11.697 -3.851 -1.330 1.00 96.12 86 THR A CA 1
ATOM 685 C C . THR A 1 86 ? 12.054 -4.311 -2.744 1.00 96.12 86 THR A C 1
ATOM 687 O O . THR A 1 86 ? 12.534 -5.427 -2.898 1.00 96.12 86 THR A O 1
ATOM 690 N N . LEU A 1 87 ? 11.824 -3.483 -3.766 1.00 94.81 87 LEU A N 1
ATOM 691 C CA . LEU A 1 87 ? 12.082 -3.845 -5.164 1.00 94.81 87 LEU A CA 1
ATOM 692 C C . LEU A 1 87 ? 13.473 -3.426 -5.663 1.00 94.81 87 LEU A C 1
ATOM 694 O O . LEU A 1 87 ? 13.950 -4.003 -6.636 1.00 94.81 87 LEU A O 1
ATOM 698 N N . PHE A 1 88 ? 14.112 -2.423 -5.045 1.00 94.56 88 PHE A N 1
ATOM 699 C CA . PHE A 1 88 ? 15.321 -1.793 -5.603 1.00 94.56 88 PHE A CA 1
ATOM 700 C C . PHE A 1 88 ? 16.492 -1.620 -4.621 1.00 94.56 88 PHE A C 1
ATOM 702 O O . PHE A 1 88 ? 17.491 -1.017 -5.009 1.00 94.56 88 PHE A O 1
ATOM 709 N N . ASN A 1 89 ? 16.390 -2.132 -3.389 1.00 84.69 89 ASN A N 1
ATOM 710 C CA . ASN A 1 89 ? 17.504 -2.236 -2.434 1.00 84.69 89 ASN A CA 1
ATOM 711 C C . ASN A 1 89 ? 17.690 -3.689 -2.006 1.00 84.69 89 ASN A C 1
ATOM 713 O O . ASN A 1 89 ? 18.856 -4.067 -1.769 1.00 84.69 89 ASN A O 1
#

Radius of gyration: 18.97 Å; Cα contacts (8 Å, |Δi|>4): 44; chains: 1; bounding box: 47×20×55 Å

Solvent-accessible surface area (backbone atoms only — not comparable to full-atom values): 5358 Å² total; per-residue (Å²): 135,86,81,58,72,66,59,58,52,53,50,52,53,52,51,51,54,52,50,54,54,60,71,70,51,66,87,43,54,68,48,40,38,51,57,55,63,41,65,88,44,81,74,74,88,63,84,89,61,52,77,84,50,46,57,60,48,55,50,45,38,27,75,73,67,62,36,49,83,76,42,50,76,68,55,46,52,47,34,40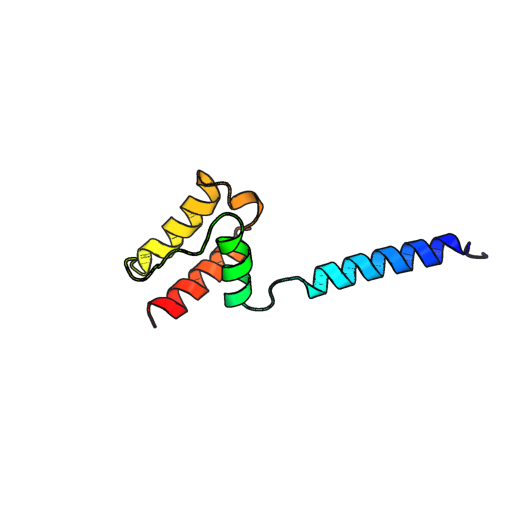,53,43,51,43,53,72,76,75,108

pLDDT: mean 93.4, std 5.89, range [65.75, 98.38]

Mean predicted aligned error: 5.8 Å